Protein AF-A0A067BGU8-F1 (afdb_monomer_lite)

pLDDT: mean 82.1, std 16.57, range [36.53, 96.12]

Radius of gyration: 20.31 Å; chains: 1; bounding box: 53×40×56 Å

Sequence (163 aa):
MEKEAALTQHQGGLAEYPSRKPLQKALVVSILVYIGSFAFTWYKVYWDTLVSLAFVALGYYAIYDPNSRPMGKAFHLFYIGLMLCILLHTIAFALLVAELVSSQVEAVLNLKLIDSPTGLIIFLIILEVGYMTLTGVAIGLCYRLRCEVDGIVDDPIEYHELL

Foldseek 3Di:
DDPPQPPPVCQWAQLVAPLLVVLLVLLVVLLVLLVVCCVLCVVDLNVLSVLLNVLSVLCNVQRVDRRHHPPDPSLVCSLVSLVVSLVSLVVSLVVLVVVLVVVVVCVVVVVPPDPDPNVSSVVVNVSSVVSNVSSVSSNLSSVSSVCVVVVVDPDPVCSVVVD

Secondary structure (DSSP, 8-state):
-----------S-GGG-TTHHHHHHHHHHHHHHHHHHHHHHTTSS-HHHHHHHHHHHHHHHHHH-TTSPTT-HHHHHHHHHHHHHHHHHHHHHHHHHHHHHHHHHHHHTT-------HHHHHHHHHHHHHHHHHHHHHHHHHHHHHHHHTT--S-TTGGGS--

Organism: Saprolegnia parasitica (strain CBS 223.65) (NCBI:txid695850)

Structure (mmCIF, N/CA/C/O backbone):
data_AF-A0A067BGU8-F1
#
_entry.id   AF-A0A067BGU8-F1
#
loop_
_atom_site.group_PDB
_atom_site.id
_atom_site.type_symbol
_atom_site.label_atom_id
_atom_site.label_alt_id
_atom_site.label_comp_id
_atom_site.label_asym_id
_atom_site.label_entity_id
_atom_site.label_seq_id
_atom_site.pdbx_PDB_ins_code
_atom_site.Cartn_x
_atom_site.Cartn_y
_atom_site.Cartn_z
_atom_site.occupancy
_atom_site.B_iso_or_equiv
_atom_site.auth_seq_id
_atom_site.auth_comp_id
_atom_site.auth_asym_id
_atom_site.auth_atom_id
_atom_site.pdbx_PDB_model_num
ATOM 1 N N . MET A 1 1 ? 27.137 28.343 -21.569 1.00 36.53 1 MET A N 1
ATOM 2 C CA . MET A 1 1 ? 27.611 26.947 -21.533 1.00 36.53 1 MET A CA 1
ATOM 3 C C . MET A 1 1 ? 26.407 26.093 -21.226 1.00 36.53 1 MET A C 1
ATOM 5 O O . MET A 1 1 ? 25.983 26.031 -20.079 1.00 36.53 1 MET A O 1
ATOM 9 N N . GLU A 1 2 ? 25.791 25.578 -22.283 1.00 37.06 2 GLU A N 1
ATOM 10 C CA . GLU A 1 2 ? 24.743 24.570 -22.192 1.00 37.06 2 GLU A CA 1
ATOM 11 C C . GLU A 1 2 ? 25.336 23.367 -21.459 1.00 37.06 2 GLU A C 1
ATOM 13 O O . GLU A 1 2 ? 26.361 22.825 -21.869 1.00 37.06 2 GLU A O 1
ATOM 18 N N . LYS A 1 3 ? 24.740 23.002 -20.322 1.00 38.91 3 LYS A N 1
ATOM 19 C CA . LYS A 1 3 ? 24.924 21.670 -19.761 1.00 38.91 3 LYS A CA 1
ATOM 20 C C . LYS A 1 3 ? 24.291 20.750 -20.800 1.00 38.91 3 LYS A C 1
ATOM 22 O O . LYS A 1 3 ? 23.065 20.685 -20.867 1.00 38.91 3 LYS A O 1
ATOM 27 N N . GLU A 1 4 ? 25.104 20.133 -21.655 1.00 39.38 4 GLU A N 1
ATOM 28 C CA . GLU A 1 4 ? 24.692 18.933 -22.375 1.00 39.38 4 GLU A CA 1
ATOM 29 C C . GLU A 1 4 ? 24.184 17.979 -21.299 1.00 39.38 4 GLU A C 1
ATOM 31 O O . GLU A 1 4 ? 24.958 17.427 -20.516 1.00 39.38 4 GLU A O 1
ATOM 36 N N . ALA A 1 5 ? 22.858 17.908 -21.177 1.00 43.47 5 ALA A N 1
ATOM 37 C CA . ALA A 1 5 ? 22.197 16.878 -20.413 1.00 43.47 5 ALA A CA 1
ATOM 38 C C . ALA A 1 5 ? 22.797 15.580 -20.926 1.00 43.47 5 ALA A C 1
ATOM 40 O O . ALA A 1 5 ? 22.738 15.321 -22.132 1.00 43.47 5 ALA A O 1
ATOM 41 N N . ALA A 1 6 ? 23.455 14.842 -20.035 1.00 43.84 6 ALA A N 1
ATOM 42 C CA . ALA A 1 6 ? 23.946 13.519 -20.329 1.00 43.84 6 ALA A CA 1
ATOM 43 C C . ALA A 1 6 ? 22.741 12.715 -20.823 1.00 43.84 6 ALA A C 1
ATOM 45 O O . ALA A 1 6 ? 21.934 12.213 -20.050 1.00 43.84 6 ALA A O 1
ATOM 46 N N . LEU A 1 7 ? 22.594 12.658 -22.144 1.00 42.59 7 LEU A N 1
ATOM 47 C CA . LEU A 1 7 ? 21.838 11.657 -22.862 1.00 42.59 7 LEU A CA 1
ATOM 48 C C . LEU A 1 7 ? 22.615 10.363 -22.638 1.00 42.59 7 LEU A C 1
ATOM 50 O O . LEU A 1 7 ? 23.295 9.858 -23.531 1.00 42.59 7 LEU A O 1
ATOM 54 N N . THR A 1 8 ? 22.566 9.842 -21.413 1.00 45.34 8 THR A N 1
ATOM 55 C CA . THR A 1 8 ? 22.819 8.435 -21.176 1.00 45.34 8 THR A CA 1
ATOM 56 C C . THR A 1 8 ? 21.793 7.710 -22.032 1.00 45.34 8 THR A C 1
ATOM 58 O O . THR A 1 8 ? 20.586 7.745 -21.796 1.00 45.34 8 THR A O 1
ATOM 61 N N . GLN A 1 9 ? 22.284 7.138 -23.131 1.00 46.34 9 GLN A N 1
ATOM 62 C CA . GLN A 1 9 ? 21.569 6.181 -23.958 1.00 46.34 9 GLN A CA 1
ATOM 63 C C . GLN A 1 9 ? 21.206 4.970 -23.086 1.00 46.34 9 GLN A C 1
ATOM 65 O O . GLN A 1 9 ? 21.857 3.932 -23.153 1.00 46.34 9 GLN A O 1
ATOM 70 N N . HIS A 1 10 ? 20.167 5.093 -22.265 1.00 50.22 10 HIS A N 1
ATOM 71 C CA . HIS A 1 10 ? 19.516 3.970 -21.603 1.00 50.22 10 HIS A CA 1
ATOM 72 C C . HIS A 1 10 ? 18.724 3.212 -22.675 1.00 50.22 10 HIS A C 1
ATOM 74 O O . HIS A 1 10 ? 17.553 3.485 -22.944 1.00 50.22 10 HIS A O 1
ATOM 80 N N . GLN A 1 11 ? 19.423 2.340 -23.409 1.00 51.56 11 GLN A N 1
ATOM 81 C CA . GLN A 1 11 ? 18.817 1.419 -24.375 1.00 51.56 11 GLN A CA 1
ATOM 82 C C . GLN A 1 11 ? 18.263 0.156 -23.703 1.00 51.56 11 GLN A C 1
ATOM 84 O O . GLN A 1 11 ? 17.492 -0.566 -24.340 1.00 51.56 11 GLN A O 1
ATOM 89 N N . GLY A 1 12 ? 18.609 -0.127 -22.445 1.00 56.91 12 GLY A N 1
ATOM 90 C CA . GLY A 1 12 ? 17.965 -1.173 -21.662 1.00 56.91 12 GLY A CA 1
ATOM 91 C C . GLY A 1 12 ? 16.713 -0.651 -20.969 1.00 56.91 12 GLY A C 1
ATOM 92 O O . GLY A 1 12 ? 16.609 0.511 -20.590 1.00 56.91 12 GLY A O 1
ATOM 93 N N . GLY A 1 13 ? 15.711 -1.518 -20.849 1.00 70.31 13 GLY A N 1
ATOM 94 C CA . GLY A 1 13 ? 14.478 -1.197 -20.138 1.00 70.31 13 GLY A CA 1
ATOM 95 C C . GLY A 1 13 ? 14.695 -1.020 -18.632 1.00 70.31 13 GLY A C 1
ATOM 96 O O . GLY A 1 13 ? 15.793 -0.777 -18.138 1.00 70.31 13 GLY A O 1
ATOM 97 N N . LEU A 1 14 ? 13.629 -1.223 -17.861 1.00 76.94 14 LEU A N 1
ATOM 98 C CA . LEU A 1 14 ? 13.627 -1.113 -16.398 1.00 76.94 14 LEU A CA 1
ATOM 99 C C . LEU A 1 14 ? 14.754 -1.864 -15.649 1.00 76.94 14 LEU A C 1
ATOM 101 O O . LEU A 1 14 ? 14.987 -1.587 -14.473 1.00 76.94 14 LEU A O 1
ATOM 105 N N . ALA A 1 15 ? 15.421 -2.838 -16.275 1.00 78.31 15 ALA A N 1
ATOM 106 C CA . ALA A 1 15 ? 16.531 -3.597 -15.696 1.00 78.31 15 ALA A CA 1
ATOM 107 C C . ALA A 1 15 ? 17.748 -2.758 -15.279 1.00 78.31 15 ALA A C 1
ATOM 109 O O . ALA A 1 15 ? 18.479 -3.193 -14.389 1.00 78.31 15 ALA A O 1
ATOM 110 N N . GLU A 1 16 ? 17.963 -1.606 -15.912 1.00 80.62 16 GLU A N 1
ATOM 111 C CA . GLU A 1 16 ? 19.126 -0.748 -15.655 1.00 80.62 16 GLU A CA 1
ATOM 112 C C . GLU A 1 16 ? 19.006 0.031 -14.337 1.00 80.62 16 GLU A C 1
ATOM 114 O O . GLU A 1 16 ? 20.011 0.466 -13.781 1.00 80.62 16 GLU A O 1
ATOM 119 N N . TYR A 1 17 ? 17.791 0.142 -13.794 1.00 83.25 17 TYR A N 1
ATOM 120 C CA . TYR A 1 17 ? 17.502 0.980 -12.637 1.00 83.25 17 TYR A CA 1
ATOM 121 C C . TYR A 1 17 ? 17.562 0.197 -11.312 1.00 83.25 17 TYR A C 1
ATOM 123 O O . TYR A 1 17 ? 16.814 -0.779 -11.128 1.00 83.25 17 TYR A O 1
ATOM 131 N N . PRO A 1 18 ? 18.416 0.603 -10.351 1.00 84.88 18 PRO A N 1
ATOM 132 C CA . PRO A 1 18 ? 18.620 -0.135 -9.109 1.00 84.88 18 PRO A CA 1
ATOM 133 C C . PRO A 1 18 ? 17.362 -0.182 -8.232 1.00 84.88 18 PRO A C 1
ATOM 135 O O . PRO A 1 18 ? 17.124 -1.209 -7.583 1.00 84.88 18 PRO A O 1
ATOM 138 N N . SER A 1 19 ? 16.502 0.845 -8.261 1.00 87.00 19 SER A N 1
ATOM 139 C CA . SER A 1 19 ? 15.264 0.876 -7.467 1.00 87.00 19 SER A CA 1
ATOM 140 C C . SER A 1 19 ? 14.187 -0.104 -7.943 1.00 87.00 19 SER A C 1
ATOM 142 O O . SER A 1 19 ? 13.273 -0.435 -7.178 1.00 87.00 19 SER A O 1
ATOM 144 N N . ARG A 1 20 ? 14.300 -0.665 -9.156 1.00 88.56 20 ARG A N 1
ATOM 145 C CA . ARG A 1 20 ? 13.306 -1.606 -9.703 1.00 88.56 20 ARG A CA 1
ATOM 146 C C . ARG A 1 20 ? 13.179 -2.882 -8.868 1.00 88.56 20 ARG A C 1
ATOM 148 O O . ARG A 1 20 ? 12.065 -3.300 -8.556 1.00 88.56 20 ARG A O 1
ATOM 155 N N . LYS A 1 21 ? 14.294 -3.531 -8.505 1.00 89.38 21 LYS A N 1
ATOM 156 C CA . LYS A 1 21 ? 14.261 -4.808 -7.755 1.00 89.38 21 LYS A CA 1
ATOM 157 C C . LYS A 1 21 ? 13.669 -4.644 -6.345 1.00 89.38 21 LYS A C 1
ATOM 159 O O . LYS A 1 21 ? 12.820 -5.462 -5.982 1.00 89.38 21 LYS A O 1
ATOM 164 N N . PRO A 1 22 ? 14.073 -3.637 -5.543 1.00 91.88 22 PRO A N 1
ATOM 165 C CA . PRO A 1 22 ? 13.414 -3.327 -4.277 1.00 91.88 22 PRO A CA 1
ATOM 166 C C . PRO A 1 22 ? 11.921 -3.046 -4.444 1.00 91.88 22 PRO A C 1
ATOM 168 O O . PRO A 1 22 ? 11.124 -3.616 -3.701 1.00 91.88 22 PRO A O 1
ATOM 171 N N . LEU A 1 23 ? 11.536 -2.247 -5.449 1.00 92.69 23 LEU A N 1
ATOM 172 C CA . LEU A 1 23 ? 10.130 -1.950 -5.719 1.00 92.69 23 LEU A CA 1
ATOM 173 C C . LEU A 1 23 ? 9.355 -3.233 -6.022 1.00 92.69 23 LEU A C 1
ATOM 175 O O . LEU A 1 23 ? 8.365 -3.514 -5.359 1.00 92.69 23 LEU A O 1
ATOM 179 N N . GLN A 1 24 ? 9.843 -4.073 -6.935 1.00 92.81 24 GLN A N 1
ATOM 180 C CA . GLN A 1 24 ? 9.197 -5.342 -7.276 1.00 92.81 24 GLN A CA 1
ATOM 181 C C . GLN A 1 24 ? 9.002 -6.250 -6.053 1.00 92.81 24 GLN A C 1
ATOM 183 O O . GLN A 1 24 ? 7.932 -6.837 -5.897 1.00 92.81 24 GLN A O 1
ATOM 188 N N . LYS A 1 25 ? 10.001 -6.346 -5.165 1.00 93.94 25 LYS A N 1
ATOM 189 C CA . LYS A 1 25 ? 9.878 -7.102 -3.909 1.00 93.94 25 LYS A CA 1
ATOM 190 C C . LYS A 1 25 ? 8.806 -6.512 -2.996 1.00 93.94 25 LYS A C 1
ATOM 192 O O . LYS A 1 25 ? 7.994 -7.272 -2.476 1.00 93.94 25 LYS A O 1
ATOM 197 N N . ALA A 1 26 ? 8.783 -5.189 -2.833 1.00 93.88 26 ALA A N 1
ATOM 198 C CA . ALA A 1 26 ? 7.762 -4.509 -2.042 1.00 93.88 26 ALA A CA 1
ATOM 199 C C . ALA A 1 26 ? 6.354 -4.806 -2.582 1.00 93.88 26 ALA A C 1
ATOM 201 O O . ALA A 1 26 ? 5.482 -5.173 -1.805 1.00 93.88 26 ALA A O 1
ATOM 202 N N . LEU A 1 27 ? 6.152 -4.771 -3.906 1.00 94.62 27 LEU A N 1
ATOM 203 C CA . LEU A 1 27 ? 4.849 -5.079 -4.511 1.00 94.62 27 LEU A CA 1
ATOM 204 C C . LEU A 1 27 ? 4.422 -6.531 -4.299 1.00 94.62 27 LEU A C 1
ATOM 206 O O . LEU A 1 27 ? 3.263 -6.778 -3.987 1.00 94.62 27 LEU A O 1
ATOM 210 N N . VAL A 1 28 ? 5.341 -7.493 -4.419 1.00 95.56 28 VAL A N 1
ATOM 211 C CA . VAL A 1 28 ? 5.032 -8.903 -4.128 1.00 95.56 28 VAL A CA 1
ATOM 212 C C . VAL A 1 28 ? 4.618 -9.076 -2.667 1.00 95.56 28 VAL A C 1
ATOM 214 O O . VAL A 1 28 ? 3.616 -9.734 -2.395 1.00 95.56 28 VAL A O 1
ATOM 217 N N . VAL A 1 29 ? 5.347 -8.460 -1.732 1.00 95.50 29 VAL A N 1
ATOM 218 C CA . VAL A 1 29 ? 4.994 -8.492 -0.304 1.00 95.50 29 VAL A CA 1
ATOM 219 C C . VAL A 1 29 ? 3.622 -7.861 -0.076 1.00 95.50 29 VAL A C 1
ATOM 221 O O . VAL A 1 29 ? 2.786 -8.479 0.576 1.00 95.50 29 VAL A O 1
ATOM 224 N N . SER A 1 30 ? 3.352 -6.692 -0.659 1.00 93.56 30 SER A N 1
ATOM 225 C CA . SER A 1 30 ? 2.049 -6.029 -0.563 1.00 93.56 30 SER A CA 1
ATOM 226 C C . SER A 1 30 ? 0.912 -6.901 -1.099 1.00 93.56 30 SER A C 1
ATOM 228 O O . SER A 1 30 ? -0.108 -7.022 -0.431 1.00 93.56 30 SER A O 1
ATOM 230 N N . ILE A 1 31 ? 1.082 -7.567 -2.248 1.00 94.69 31 ILE A N 1
ATOM 231 C CA . ILE A 1 31 ? 0.069 -8.484 -2.804 1.00 94.69 31 ILE A CA 1
ATOM 232 C C . ILE A 1 31 ? -0.221 -9.628 -1.832 1.00 94.69 31 ILE A C 1
ATOM 234 O O . ILE A 1 31 ? -1.383 -9.911 -1.547 1.00 94.69 31 ILE A O 1
ATOM 238 N N . LEU A 1 32 ? 0.822 -10.279 -1.308 1.00 94.31 32 LEU A N 1
ATOM 239 C CA . LEU A 1 32 ? 0.662 -11.391 -0.368 1.00 94.31 32 LEU A CA 1
ATOM 240 C C . LEU A 1 32 ? -0.029 -10.946 0.921 1.00 94.31 32 LEU A C 1
ATOM 242 O O . LEU A 1 32 ? -0.914 -11.646 1.411 1.00 94.31 32 LEU A O 1
ATOM 246 N N . VAL A 1 33 ? 0.351 -9.777 1.439 1.00 92.56 33 VAL A N 1
ATOM 247 C CA . VAL A 1 33 ? -0.257 -9.188 2.631 1.00 92.56 33 VAL A CA 1
ATOM 248 C C . VAL A 1 33 ? -1.731 -8.892 2.379 1.00 92.56 33 VAL A C 1
ATOM 250 O O . VAL A 1 33 ? -2.541 -9.395 3.143 1.00 92.56 33 VAL A O 1
ATOM 253 N N . TYR A 1 34 ? -2.089 -8.187 1.298 1.00 91.38 34 TYR A N 1
ATOM 254 C CA . TYR A 1 34 ? -3.484 -7.844 0.985 1.00 91.38 34 TYR A CA 1
ATOM 255 C C . TYR A 1 34 ? -4.372 -9.067 0.716 1.00 91.38 34 TYR A C 1
ATOM 257 O O . TYR A 1 34 ? -5.530 -9.091 1.127 1.00 91.38 34 TYR A O 1
ATOM 265 N N . ILE A 1 35 ? -3.856 -10.101 0.044 1.00 91.06 35 ILE A N 1
ATOM 266 C CA . ILE A 1 35 ? -4.611 -11.346 -0.175 1.00 91.06 35 ILE A CA 1
ATOM 267 C C . ILE A 1 35 ? -4.807 -12.092 1.149 1.00 91.06 35 ILE A C 1
ATOM 269 O O . ILE A 1 35 ? -5.914 -12.539 1.447 1.00 91.06 35 ILE A O 1
ATOM 273 N N . GLY A 1 36 ? -3.745 -12.237 1.946 1.00 87.12 36 GLY A N 1
ATOM 274 C CA . GLY A 1 36 ? -3.803 -12.962 3.216 1.00 87.12 36 GLY A CA 1
ATOM 275 C C . GLY A 1 36 ? -4.676 -12.260 4.253 1.00 87.12 36 GLY A C 1
ATOM 276 O O . GLY A 1 36 ? -5.399 -12.907 5.010 1.00 87.12 36 GLY A O 1
ATOM 277 N N . SER A 1 37 ? -4.649 -10.933 4.266 1.00 83.62 37 SER A N 1
ATOM 278 C CA . SER A 1 37 ? -5.421 -10.114 5.188 1.00 83.62 37 SER A CA 1
ATOM 279 C C . SER A 1 37 ? -6.900 -10.006 4.819 1.00 83.62 37 SER A C 1
ATOM 281 O O . SER A 1 37 ? -7.723 -9.831 5.717 1.00 83.62 37 SER A O 1
ATOM 283 N N . PHE A 1 38 ? -7.261 -10.194 3.543 1.00 81.19 38 PHE A N 1
ATOM 284 C CA . PHE A 1 38 ? -8.656 -10.188 3.093 1.00 81.19 38 PHE A CA 1
ATOM 285 C C . PHE A 1 38 ? -9.521 -11.206 3.853 1.00 81.19 38 PHE A C 1
ATOM 287 O O . PHE A 1 38 ? -10.682 -10.933 4.148 1.00 81.19 38 PHE A O 1
ATOM 294 N N . ALA A 1 39 ? -8.947 -12.341 4.272 1.00 77.44 39 ALA A N 1
ATOM 295 C CA . ALA A 1 39 ? -9.630 -13.332 5.110 1.00 77.44 39 ALA A CA 1
ATOM 296 C C . ALA A 1 39 ? -10.118 -12.768 6.460 1.00 77.44 39 ALA A C 1
ATOM 298 O O . ALA A 1 39 ? -11.073 -13.285 7.039 1.00 77.44 39 ALA A O 1
ATOM 299 N N . PHE A 1 40 ? -9.485 -11.700 6.949 1.00 75.44 40 PHE A N 1
ATOM 300 C CA . PHE A 1 40 ? -9.808 -11.043 8.212 1.00 75.44 40 PHE A CA 1
ATOM 301 C C . PHE A 1 40 ? -10.542 -9.714 8.019 1.00 75.44 40 PHE A C 1
ATOM 303 O O . PHE A 1 40 ? -11.320 -9.343 8.887 1.00 75.44 40 PHE A O 1
ATOM 310 N N . THR A 1 41 ? -10.341 -9.005 6.905 1.00 73.62 41 THR A N 1
ATOM 311 C CA . THR A 1 41 ? -10.996 -7.710 6.643 1.00 73.62 41 THR A CA 1
ATOM 312 C C . THR A 1 41 ? -12.331 -7.839 5.904 1.00 73.62 41 THR A C 1
ATOM 314 O O . THR A 1 41 ? -13.086 -6.875 5.850 1.00 73.62 41 THR A O 1
ATOM 317 N N . TRP A 1 42 ? -12.696 -9.019 5.374 1.00 75.25 42 TRP A N 1
ATOM 318 C CA . TRP A 1 42 ? -13.885 -9.179 4.513 1.00 75.25 42 TRP A CA 1
ATOM 319 C C . TRP A 1 42 ? -15.196 -8.655 5.125 1.00 75.25 42 TRP A C 1
ATOM 321 O O . TRP A 1 42 ? -16.051 -8.140 4.407 1.00 75.25 42 TRP A O 1
ATOM 331 N N . TYR A 1 43 ? -15.359 -8.771 6.447 1.00 76.62 43 TYR A N 1
ATOM 332 C CA . TYR A 1 43 ? -16.573 -8.343 7.144 1.00 76.62 43 TYR A CA 1
ATOM 333 C C . TYR A 1 43 ? -16.561 -6.844 7.494 1.00 76.62 43 TYR A C 1
ATOM 335 O O . TYR A 1 43 ? -17.602 -6.298 7.865 1.00 76.62 43 TYR A O 1
ATOM 343 N N . LYS A 1 44 ? -15.404 -6.167 7.405 1.00 80.81 44 LYS A N 1
ATOM 344 C CA . LYS A 1 44 ? -15.245 -4.770 7.820 1.00 80.81 44 LYS A CA 1
ATOM 345 C C . LYS A 1 44 ? -14.020 -4.103 7.208 1.00 80.81 44 LYS A C 1
ATOM 347 O O . LYS A 1 44 ? -12.904 -4.566 7.394 1.00 80.81 44 LYS A O 1
ATOM 352 N N . VAL A 1 45 ? -14.248 -2.958 6.564 1.00 82.94 45 VAL A N 1
ATOM 353 C CA . VAL A 1 45 ? -13.206 -2.208 5.849 1.00 82.94 45 VAL A CA 1
ATOM 354 C C . VAL A 1 45 ? -12.435 -3.115 4.875 1.00 82.94 45 VAL A C 1
ATOM 356 O O . VAL A 1 45 ? -11.234 -3.291 4.955 1.00 82.94 45 VAL A O 1
ATOM 359 N N . TYR A 1 46 ? -13.161 -3.784 3.979 1.00 87.38 46 TYR A N 1
ATOM 360 C CA . TYR A 1 46 ? -12.551 -4.611 2.929 1.00 87.38 46 TYR A CA 1
ATOM 361 C C . TYR A 1 46 ? -12.239 -3.802 1.660 1.00 87.38 46 TYR A C 1
ATOM 363 O O . TYR A 1 46 ? -11.489 -4.243 0.789 1.00 87.38 46 TYR A O 1
ATOM 371 N N . TRP A 1 47 ? -12.890 -2.646 1.507 1.00 90.06 47 TRP A N 1
ATOM 372 C CA . TRP A 1 47 ? -12.896 -1.860 0.277 1.00 90.06 47 TRP A CA 1
ATOM 373 C C . TRP A 1 47 ? -11.544 -1.193 0.010 1.00 90.06 47 TRP A C 1
ATOM 375 O O . TRP A 1 47 ? -11.111 -1.157 -1.138 1.00 90.06 47 TRP A O 1
ATOM 385 N N . ASP A 1 48 ? -10.856 -0.720 1.047 1.00 90.25 48 ASP A N 1
ATOM 386 C CA . ASP A 1 48 ? -9.508 -0.152 0.960 1.00 90.25 48 ASP A CA 1
ATOM 387 C C . ASP A 1 48 ? -8.516 -1.244 0.527 1.00 90.25 48 ASP A C 1
ATOM 389 O O . ASP A 1 48 ? -7.747 -1.042 -0.408 1.00 90.25 48 ASP A O 1
ATOM 393 N N . THR A 1 49 ? -8.628 -2.445 1.105 1.00 89.81 49 THR A N 1
ATOM 394 C CA . THR A 1 49 ? -7.786 -3.603 0.786 1.00 89.81 49 THR A CA 1
ATOM 395 C C . THR A 1 49 ? -7.961 -4.023 -0.680 1.00 89.81 49 THR A C 1
ATOM 397 O O . THR A 1 49 ? -6.973 -4.271 -1.374 1.00 89.81 49 THR A O 1
ATOM 400 N N . LEU A 1 50 ? -9.200 -4.060 -1.194 1.00 91.81 50 LEU A N 1
ATOM 401 C CA . LEU A 1 50 ? -9.477 -4.385 -2.603 1.00 91.81 50 LEU A CA 1
ATOM 402 C C . LEU A 1 50 ? -8.906 -3.343 -3.570 1.00 91.81 50 LEU A C 1
ATOM 404 O O . LEU A 1 50 ? -8.307 -3.705 -4.586 1.00 91.81 50 LEU A O 1
ATOM 408 N N . VAL A 1 51 ? -9.090 -2.056 -3.266 1.00 93.44 51 VAL A N 1
ATOM 409 C CA . VAL A 1 51 ? -8.570 -0.966 -4.103 1.00 93.44 51 VAL A CA 1
ATOM 410 C C . VAL A 1 51 ? -7.042 -0.991 -4.114 1.00 93.44 51 VAL A C 1
ATOM 412 O O . VAL A 1 51 ? -6.437 -0.926 -5.187 1.00 93.44 51 VAL A O 1
ATOM 415 N N . SER A 1 52 ? -6.415 -1.172 -2.952 1.00 93.50 52 SER A N 1
ATOM 416 C CA . SER A 1 52 ? -4.961 -1.276 -2.836 1.00 93.50 52 SER A CA 1
ATOM 417 C C . SER A 1 52 ? -4.407 -2.485 -3.584 1.00 93.50 52 SER A C 1
ATOM 419 O O . SER A 1 52 ? -3.428 -2.352 -4.321 1.00 93.50 52 SER A O 1
ATOM 421 N N . LEU A 1 53 ? -5.066 -3.645 -3.502 1.00 94.12 53 LEU A N 1
ATOM 422 C CA . LEU A 1 53 ? -4.678 -4.826 -4.274 1.00 94.12 53 LEU A CA 1
ATOM 423 C C . LEU A 1 53 ? -4.722 -4.561 -5.787 1.00 94.12 53 LEU A C 1
ATOM 425 O O . LEU A 1 53 ? -3.791 -4.944 -6.498 1.00 94.12 53 LEU A O 1
ATOM 429 N N . ALA A 1 54 ? -5.754 -3.871 -6.282 1.00 94.88 54 ALA A N 1
ATOM 430 C CA . ALA A 1 54 ? -5.873 -3.530 -7.699 1.00 94.88 54 ALA A CA 1
ATOM 431 C C . ALA A 1 54 ? -4.723 -2.628 -8.177 1.00 94.88 54 ALA A C 1
ATOM 433 O O . ALA A 1 54 ? -4.107 -2.901 -9.213 1.00 94.88 54 ALA A O 1
ATOM 434 N N . PHE A 1 55 ? -4.386 -1.583 -7.414 1.00 96.12 55 PHE A N 1
ATOM 435 C CA . PHE A 1 55 ? -3.286 -0.685 -7.771 1.00 96.12 55 PHE A CA 1
ATOM 436 C C . PHE A 1 55 ? -1.918 -1.354 -7.651 1.00 96.12 55 PHE A C 1
ATOM 438 O O . PHE A 1 55 ? -1.093 -1.193 -8.548 1.00 96.12 55 PHE A O 1
ATOM 445 N N . VAL A 1 56 ? -1.668 -2.152 -6.612 1.00 94.88 56 VAL A N 1
ATOM 446 C CA . VAL A 1 56 ? -0.396 -2.878 -6.482 1.00 94.88 56 VAL A CA 1
ATOM 447 C C . VAL A 1 56 ? -0.233 -3.923 -7.587 1.00 94.88 56 VAL A C 1
ATOM 449 O O . VAL A 1 56 ? 0.860 -4.045 -8.141 1.00 94.88 56 VAL A O 1
ATOM 452 N N . ALA A 1 57 ? -1.300 -4.627 -7.978 1.00 94.69 57 ALA A N 1
ATOM 453 C CA . ALA A 1 57 ? -1.264 -5.546 -9.115 1.00 94.69 57 ALA A CA 1
ATOM 454 C C . ALA A 1 57 ? -0.947 -4.815 -10.432 1.00 94.69 57 ALA A C 1
ATOM 456 O O . ALA A 1 57 ? -0.114 -5.284 -11.211 1.00 94.69 57 ALA A O 1
ATOM 457 N N . LEU A 1 58 ? -1.544 -3.638 -10.654 1.00 94.12 58 LEU A N 1
ATOM 458 C CA . LEU A 1 58 ? -1.221 -2.778 -11.796 1.00 94.12 58 LEU A CA 1
ATOM 459 C C . LEU A 1 58 ? 0.248 -2.329 -11.774 1.00 94.12 58 LEU A C 1
ATOM 461 O O . LEU A 1 58 ? 0.913 -2.360 -12.808 1.00 94.12 58 LEU A O 1
ATOM 465 N N . GLY A 1 59 ? 0.763 -1.939 -10.606 1.00 92.12 59 GLY A N 1
ATOM 466 C CA . GLY A 1 59 ? 2.165 -1.568 -10.424 1.00 92.12 59 GLY A CA 1
ATOM 467 C C . GLY A 1 59 ? 3.114 -2.721 -10.723 1.00 92.12 59 GLY A C 1
ATOM 468 O O . GLY A 1 59 ? 4.094 -2.539 -11.442 1.00 92.12 59 GLY A O 1
ATOM 469 N N . TYR A 1 60 ? 2.791 -3.925 -10.241 1.00 93.44 60 TYR A N 1
ATOM 470 C CA . TYR A 1 60 ? 3.569 -5.129 -10.520 1.00 93.44 60 TYR A CA 1
ATOM 471 C C . TYR A 1 60 ? 3.589 -5.419 -12.018 1.00 93.44 60 TYR A C 1
ATOM 473 O O . TYR A 1 60 ? 4.663 -5.594 -12.585 1.00 93.44 60 TYR A O 1
ATOM 481 N N . TYR A 1 61 ? 2.425 -5.383 -12.672 1.00 91.50 61 TYR A N 1
ATOM 482 C CA . TYR A 1 61 ? 2.318 -5.521 -14.122 1.00 91.50 61 TYR A CA 1
ATOM 483 C C . TYR A 1 61 ? 3.175 -4.485 -14.866 1.00 91.50 61 TYR A C 1
ATOM 485 O O . TYR A 1 61 ? 3.868 -4.833 -15.818 1.00 91.50 61 TYR A O 1
ATOM 493 N N . ALA A 1 62 ? 3.194 -3.233 -14.398 1.00 89.00 62 ALA A N 1
ATOM 494 C CA . ALA A 1 62 ? 3.955 -2.154 -15.023 1.00 89.00 62 ALA A CA 1
ATOM 495 C C . ALA A 1 62 ? 5.485 -2.317 -14.931 1.00 89.00 62 ALA A C 1
ATOM 497 O O . ALA A 1 62 ? 6.186 -1.730 -15.752 1.00 89.00 62 ALA A O 1
ATOM 498 N N . ILE A 1 63 ? 6.007 -3.078 -13.957 1.00 88.75 63 ILE A N 1
ATOM 499 C CA . ILE A 1 63 ? 7.461 -3.220 -13.720 1.00 88.75 63 ILE A CA 1
ATOM 500 C C . ILE A 1 63 ? 7.994 -4.659 -13.811 1.00 88.75 63 ILE A C 1
ATOM 502 O O . ILE A 1 63 ? 9.200 -4.898 -13.641 1.00 88.75 63 ILE A O 1
ATOM 506 N N . TYR A 1 64 ? 7.104 -5.628 -14.036 1.00 86.81 64 TYR A N 1
ATOM 507 C CA . TYR A 1 64 ? 7.440 -7.049 -14.086 1.00 86.81 64 TYR A CA 1
ATOM 508 C C . TYR A 1 64 ? 8.424 -7.355 -15.212 1.00 86.81 64 TYR A C 1
ATOM 510 O O . TYR A 1 64 ? 9.413 -8.053 -14.980 1.00 86.81 64 TYR A O 1
ATOM 518 N N . ASP A 1 65 ? 8.192 -6.799 -16.401 1.00 84.50 65 ASP A N 1
ATOM 519 C CA . ASP A 1 65 ? 9.065 -7.005 -17.549 1.00 84.50 65 ASP A CA 1
ATOM 520 C C . ASP A 1 65 ? 10.299 -6.076 -17.479 1.00 84.50 65 ASP A C 1
ATOM 522 O O . ASP A 1 65 ? 10.159 -4.852 -17.530 1.00 84.50 65 ASP A O 1
ATOM 526 N N . PRO A 1 66 ? 11.522 -6.634 -17.368 1.00 77.56 66 PRO A N 1
ATOM 527 C CA . PRO A 1 66 ? 12.763 -5.858 -17.341 1.00 77.56 66 PRO A CA 1
ATOM 528 C C . PRO A 1 66 ? 13.012 -5.028 -18.602 1.00 77.56 66 PRO A C 1
ATOM 530 O O . PRO A 1 66 ? 13.758 -4.057 -18.530 1.00 77.56 66 PRO A O 1
ATOM 533 N N . ASN A 1 67 ? 12.439 -5.418 -19.742 1.00 79.06 67 ASN A N 1
ATOM 534 C CA . ASN A 1 67 ? 12.667 -4.761 -21.031 1.00 79.06 67 ASN A CA 1
ATOM 535 C C . ASN A 1 67 ? 11.628 -3.676 -21.328 1.00 79.06 67 ASN A C 1
ATOM 537 O O . ASN A 1 67 ? 11.727 -2.975 -22.335 1.00 79.06 67 ASN A O 1
ATOM 541 N N . SER A 1 68 ? 10.625 -3.534 -20.461 1.00 75.44 68 SER A N 1
ATOM 542 C CA . SER A 1 68 ? 9.588 -2.529 -20.622 1.00 75.44 68 SER A CA 1
ATOM 543 C C . SER A 1 68 ? 10.156 -1.121 -20.495 1.00 75.44 68 SER A C 1
ATOM 545 O O . SER A 1 68 ? 11.100 -0.869 -19.739 1.00 75.44 68 SER A O 1
ATOM 547 N N . ARG A 1 69 ? 9.558 -0.192 -21.252 1.00 71.88 69 ARG A N 1
ATOM 548 C CA . ARG A 1 69 ? 9.948 1.218 -21.214 1.00 71.88 69 ARG A CA 1
ATOM 549 C C . ARG A 1 69 ? 9.725 1.782 -19.810 1.00 71.88 69 ARG A C 1
ATOM 551 O O . ARG A 1 69 ? 8.652 1.547 -19.241 1.00 71.88 69 ARG A O 1
ATOM 558 N N . PRO A 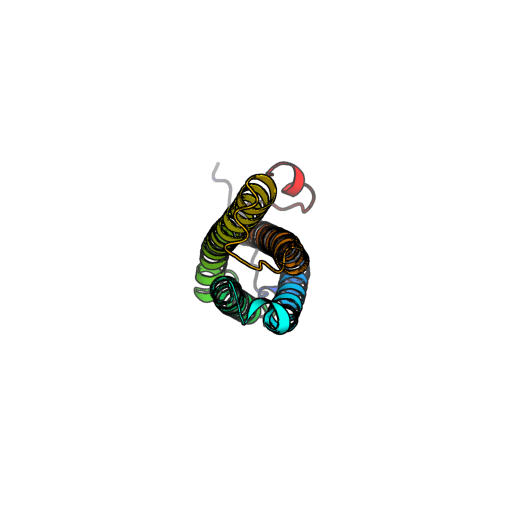1 70 ? 10.681 2.555 -19.276 1.00 66.31 70 PRO A N 1
ATOM 559 C CA . PRO A 1 70 ? 10.468 3.249 -18.020 1.00 66.31 70 PRO A CA 1
ATOM 560 C C . PRO A 1 70 ? 9.250 4.184 -18.130 1.00 66.31 70 PRO A C 1
ATOM 562 O O . PRO A 1 70 ? 9.004 4.784 -19.176 1.00 66.31 70 PRO A O 1
ATOM 565 N N . MET A 1 71 ? 8.468 4.285 -17.050 1.00 74.44 71 MET A N 1
ATOM 566 C CA . MET A 1 71 ? 7.410 5.298 -16.882 1.00 74.44 71 MET A CA 1
ATOM 567 C C . MET A 1 71 ? 6.235 5.241 -17.880 1.00 74.44 71 MET A C 1
ATOM 569 O O . MET A 1 71 ? 5.703 6.257 -18.320 1.00 74.44 71 MET A O 1
ATOM 573 N N . GLY A 1 72 ? 5.755 4.043 -18.224 1.00 80.12 72 GLY A N 1
ATOM 574 C CA . GLY A 1 72 ? 4.507 3.896 -18.986 1.00 80.12 72 GLY A CA 1
ATOM 575 C C . GLY A 1 72 ? 3.259 4.420 -18.247 1.00 80.12 72 GLY A C 1
ATOM 576 O O . GLY A 1 72 ? 3.253 4.594 -17.028 1.00 80.12 72 GLY A O 1
ATOM 577 N N . LYS A 1 73 ? 2.137 4.597 -18.967 1.00 87.12 73 LYS A N 1
ATOM 578 C CA . LYS A 1 73 ? 0.848 5.055 -18.389 1.00 87.12 73 LYS A CA 1
ATOM 579 C C . LYS A 1 73 ? 0.406 4.243 -17.164 1.00 87.12 73 LYS A C 1
ATOM 581 O O . LYS A 1 73 ? -0.118 4.811 -16.212 1.00 87.12 73 LYS A O 1
ATOM 586 N N . ALA A 1 74 ? 0.640 2.928 -17.186 1.00 88.00 74 ALA A N 1
ATOM 587 C CA . ALA A 1 74 ? 0.327 2.035 -16.073 1.00 88.00 74 ALA A CA 1
ATOM 588 C C . ALA A 1 74 ? 1.127 2.381 -14.807 1.00 88.00 74 ALA A C 1
ATOM 590 O O . ALA A 1 74 ? 0.560 2.388 -13.720 1.00 88.00 74 ALA A O 1
ATOM 591 N N . PHE A 1 75 ? 2.408 2.742 -14.949 1.00 90.06 75 PHE A N 1
ATOM 592 C CA . PHE A 1 75 ? 3.251 3.152 -13.827 1.00 90.06 75 PHE A CA 1
ATOM 593 C C . PHE A 1 75 ? 2.785 4.485 -13.226 1.00 90.06 75 PHE A C 1
ATOM 595 O O . PHE A 1 75 ? 2.688 4.614 -12.009 1.00 90.06 75 PHE A O 1
ATOM 602 N N . HIS A 1 76 ? 2.430 5.464 -14.062 1.00 89.38 76 HIS A N 1
ATOM 603 C CA . HIS A 1 76 ? 1.887 6.738 -13.577 1.00 89.38 76 HIS A CA 1
ATOM 604 C C . HIS A 1 76 ? 0.559 6.565 -12.837 1.00 89.38 76 HIS A C 1
ATOM 606 O O . HIS A 1 76 ? 0.371 7.144 -11.766 1.00 89.38 76 HIS A O 1
ATOM 612 N N . LEU A 1 77 ? -0.345 5.751 -13.389 1.00 93.00 77 LEU A N 1
ATOM 613 C CA . LEU A 1 77 ? -1.622 5.451 -12.749 1.00 93.00 77 LEU A CA 1
ATOM 614 C C . LEU A 1 77 ? -1.418 4.711 -11.424 1.00 93.00 77 LEU A C 1
ATOM 616 O O . LEU A 1 77 ? -2.080 5.030 -10.444 1.00 93.00 77 LEU A O 1
ATOM 620 N N . PHE A 1 78 ? -0.475 3.772 -11.381 1.00 93.94 78 PHE A N 1
ATOM 621 C CA . PHE A 1 78 ? -0.072 3.090 -10.158 1.00 93.94 78 PHE A CA 1
ATOM 622 C C . PHE A 1 78 ? 0.471 4.063 -9.101 1.00 93.94 78 PHE A C 1
ATOM 624 O O . PHE A 1 78 ? 0.003 4.037 -7.967 1.00 93.94 78 PHE A O 1
ATOM 631 N N . TYR A 1 79 ? 1.391 4.961 -9.462 1.00 93.69 79 TYR A N 1
ATOM 632 C CA . TYR A 1 79 ? 1.978 5.924 -8.525 1.00 93.69 79 TYR A CA 1
ATOM 633 C C . TYR A 1 79 ? 0.930 6.861 -7.905 1.00 93.69 79 TYR A C 1
ATOM 635 O O . TYR A 1 79 ? 0.909 7.050 -6.690 1.00 93.69 79 TYR A O 1
ATOM 643 N N . ILE A 1 80 ? 0.021 7.408 -8.719 1.00 94.25 80 ILE A N 1
ATOM 644 C CA . ILE A 1 80 ? -1.104 8.222 -8.226 1.00 94.25 80 ILE A CA 1
ATOM 645 C C . ILE A 1 80 ? -2.069 7.355 -7.407 1.00 94.25 80 ILE A C 1
ATOM 647 O O . ILE A 1 80 ? -2.560 7.778 -6.363 1.00 94.25 80 ILE A O 1
ATOM 651 N N . GLY A 1 81 ? -2.304 6.122 -7.852 1.00 94.69 81 GLY A N 1
ATOM 652 C CA . GLY A 1 81 ? -3.103 5.128 -7.150 1.00 94.69 81 GLY A CA 1
ATOM 653 C C . GLY A 1 81 ? -2.608 4.855 -5.735 1.00 94.69 81 GLY A C 1
ATOM 654 O O . GLY A 1 81 ? -3.417 4.819 -4.818 1.00 94.69 81 GLY A O 1
ATOM 655 N N . LEU A 1 82 ? -1.294 4.754 -5.517 1.00 95.62 82 LEU A N 1
ATOM 656 C CA . LEU A 1 82 ? -0.722 4.590 -4.176 1.00 95.62 82 LEU A CA 1
ATOM 657 C C . LEU A 1 82 ? -1.038 5.773 -3.247 1.00 95.62 82 LEU A C 1
ATOM 659 O O . LEU A 1 82 ? -1.311 5.565 -2.065 1.00 95.62 82 LEU A O 1
ATOM 663 N N . MET A 1 83 ? -1.062 7.003 -3.772 1.00 95.00 83 MET A N 1
ATOM 664 C CA . MET A 1 83 ? -1.474 8.187 -3.002 1.00 95.00 83 MET A CA 1
ATOM 665 C C . MET A 1 83 ? -2.958 8.135 -2.633 1.00 95.00 83 MET A C 1
ATOM 667 O O . MET A 1 83 ? -3.355 8.588 -1.565 1.00 95.00 83 MET A O 1
ATOM 671 N N . LEU A 1 84 ? -3.797 7.555 -3.490 1.00 95.81 84 LEU A N 1
ATOM 672 C CA . LEU A 1 84 ? -5.180 7.279 -3.122 1.00 95.81 84 LEU A CA 1
ATOM 673 C C . LEU A 1 84 ? -5.250 6.180 -2.051 1.00 95.81 84 LEU A C 1
ATOM 675 O O . LEU A 1 84 ? -5.965 6.342 -1.069 1.00 95.81 84 LEU A O 1
ATOM 679 N N . CYS A 1 85 ? -4.473 5.103 -2.189 1.00 95.81 85 CYS A N 1
ATOM 680 C CA . CYS A 1 85 ? -4.452 3.988 -1.238 1.00 95.81 85 CYS A CA 1
ATOM 681 C C . CYS A 1 85 ? -4.090 4.448 0.179 1.00 95.81 85 CYS A C 1
ATOM 683 O O . CYS A 1 85 ? -4.754 4.051 1.132 1.00 95.81 85 CYS A O 1
ATOM 685 N N . ILE A 1 86 ? -3.099 5.336 0.341 1.00 95.12 86 ILE A N 1
ATOM 686 C CA . ILE A 1 86 ? -2.726 5.826 1.678 1.00 95.12 86 ILE A CA 1
ATOM 687 C C . ILE A 1 86 ? -3.852 6.646 2.329 1.00 95.12 86 ILE A C 1
ATOM 689 O O . ILE A 1 86 ? -4.077 6.534 3.534 1.00 95.12 86 ILE A O 1
ATOM 693 N N . LEU A 1 87 ? -4.614 7.413 1.539 1.00 95.94 87 LEU A N 1
ATOM 694 C CA . LEU A 1 87 ? -5.796 8.129 2.026 1.00 95.94 87 LEU A CA 1
ATOM 695 C C . LEU A 1 87 ? -6.909 7.157 2.429 1.00 95.94 87 LEU A C 1
ATOM 697 O O . LEU A 1 87 ? -7.517 7.332 3.483 1.00 95.94 87 LEU A O 1
ATOM 701 N N . LEU A 1 88 ? -7.149 6.118 1.626 1.00 95.62 88 LEU A N 1
ATOM 702 C CA . LEU A 1 88 ? -8.142 5.084 1.923 1.00 95.62 88 LEU A CA 1
ATOM 703 C C . LEU A 1 88 ? -7.806 4.337 3.222 1.00 95.62 88 LEU A C 1
ATOM 705 O O . LEU A 1 88 ? -8.673 4.239 4.088 1.00 95.62 88 LEU A O 1
ATOM 709 N N . HIS A 1 89 ? -6.550 3.923 3.410 1.00 95.25 89 HIS A N 1
ATOM 710 C CA . HIS A 1 89 ? -6.083 3.308 4.658 1.00 95.25 89 HIS A CA 1
ATOM 711 C C . HIS A 1 89 ? -6.192 4.263 5.857 1.00 95.25 89 HIS A C 1
ATOM 713 O O . HIS A 1 89 ? -6.581 3.866 6.952 1.00 95.25 89 HIS A O 1
ATOM 719 N N . THR A 1 90 ? -5.938 5.560 5.659 1.00 95.75 90 THR A N 1
ATOM 720 C CA . THR A 1 90 ? -6.118 6.564 6.723 1.00 95.75 90 THR A CA 1
ATOM 721 C C . THR A 1 90 ? -7.588 6.685 7.143 1.00 95.75 90 THR A C 1
ATOM 723 O O . THR A 1 90 ? -7.895 6.758 8.334 1.00 95.75 90 THR A O 1
ATOM 726 N N . ILE A 1 91 ? -8.517 6.681 6.181 1.00 95.56 91 ILE A N 1
ATOM 727 C CA . ILE A 1 91 ? -9.963 6.713 6.450 1.00 95.56 91 ILE A CA 1
ATOM 728 C C . ILE A 1 91 ? -10.398 5.429 7.165 1.00 95.56 91 ILE A C 1
ATOM 730 O O . ILE A 1 91 ? -11.108 5.499 8.168 1.00 95.56 91 ILE A O 1
ATOM 734 N N . ALA A 1 92 ? -9.950 4.270 6.683 1.00 94.12 92 ALA A N 1
ATOM 735 C CA . ALA A 1 92 ? -10.191 2.968 7.297 1.00 94.12 92 ALA A CA 1
ATOM 736 C C . ALA A 1 92 ? -9.751 2.934 8.766 1.00 94.12 92 ALA A C 1
ATOM 738 O O . ALA A 1 92 ? -10.544 2.622 9.659 1.00 94.12 92 ALA A O 1
ATOM 739 N N . PHE A 1 93 ? -8.510 3.347 9.018 1.00 95.75 93 PHE A N 1
ATOM 740 C CA . PHE A 1 93 ? -7.939 3.482 10.350 1.00 95.75 93 PHE A CA 1
ATOM 741 C C . PHE A 1 93 ? -8.788 4.395 11.245 1.00 95.75 93 PHE A C 1
ATOM 743 O O . PHE A 1 93 ? -9.125 4.018 12.368 1.00 95.75 93 PHE A O 1
ATOM 750 N N . ALA A 1 94 ? -9.186 5.572 10.751 1.00 95.62 94 ALA A N 1
ATOM 751 C CA . ALA A 1 94 ? -9.986 6.522 11.522 1.00 95.62 94 ALA A CA 1
ATOM 752 C C . ALA A 1 94 ? -11.354 5.946 11.928 1.00 95.62 94 ALA A C 1
ATOM 754 O O . ALA A 1 94 ? -11.782 6.138 13.068 1.00 95.62 94 ALA A O 1
ATOM 755 N N . LEU A 1 95 ? -12.018 5.204 11.034 1.00 94.06 95 LEU A N 1
ATOM 756 C CA . LEU A 1 95 ? -13.289 4.533 11.332 1.00 94.06 95 LEU A CA 1
ATOM 757 C C . LEU A 1 95 ? -13.127 3.471 12.427 1.00 94.06 95 LEU A C 1
ATOM 759 O O . LEU A 1 95 ? -13.927 3.427 13.362 1.00 94.06 95 LEU A O 1
ATOM 763 N N . LEU A 1 96 ? -12.072 2.656 12.350 1.00 93.50 96 LEU A N 1
ATOM 764 C CA . LEU A 1 96 ? -11.786 1.626 13.353 1.00 93.50 96 LEU A CA 1
ATOM 765 C C . LEU A 1 96 ? -11.470 2.230 14.725 1.00 93.50 96 LEU A C 1
ATOM 767 O O . LEU A 1 96 ? -11.948 1.732 15.744 1.00 93.50 96 LEU A O 1
ATOM 771 N N . VAL A 1 97 ? -10.704 3.323 14.763 1.00 94.38 97 VAL A N 1
ATOM 772 C CA . VAL A 1 97 ? -10.400 4.047 16.006 1.00 94.38 97 VAL A CA 1
ATOM 773 C C . VAL A 1 97 ? -11.658 4.676 16.600 1.00 94.38 97 VAL A C 1
ATOM 775 O O . VAL A 1 97 ? -11.884 4.550 17.802 1.00 94.38 97 VAL A O 1
ATOM 778 N N . ALA A 1 98 ? -12.498 5.321 15.785 1.00 92.62 98 ALA A N 1
ATOM 779 C CA . ALA A 1 98 ? -13.747 5.923 16.252 1.00 92.62 98 ALA A CA 1
ATOM 780 C C . ALA A 1 98 ? -14.681 4.879 16.877 1.00 92.62 98 ALA A C 1
ATOM 782 O O . ALA A 1 98 ? -15.281 5.119 17.928 1.00 92.62 98 ALA A O 1
ATOM 783 N N . GLU A 1 99 ? -14.764 3.699 16.271 1.00 90.69 99 GLU A N 1
ATOM 784 C CA . GLU A 1 99 ? -15.549 2.600 16.816 1.00 90.69 99 GLU A CA 1
ATOM 785 C C . GLU A 1 99 ? -14.947 2.029 18.100 1.00 90.69 99 GLU A C 1
ATOM 787 O O . GLU A 1 99 ? -15.675 1.805 19.069 1.00 90.69 99 GLU A O 1
ATOM 792 N N . LEU A 1 100 ? -13.624 1.844 18.144 1.00 91.50 100 LEU A N 1
ATOM 793 C CA . LEU A 1 100 ? -12.940 1.408 19.357 1.00 91.50 100 LEU A CA 1
ATOM 794 C C . LEU A 1 100 ? -13.242 2.371 20.509 1.00 91.50 100 LEU A C 1
ATOM 796 O O . LEU A 1 100 ? -13.681 1.932 21.569 1.00 91.50 100 LEU A O 1
ATOM 800 N N . VAL A 1 101 ? -13.087 3.679 20.293 1.00 91.25 101 VAL A N 1
ATOM 801 C CA . VAL A 1 101 ? -13.385 4.705 21.302 1.00 91.25 101 VAL A CA 1
ATOM 802 C C . VAL A 1 101 ? -14.852 4.657 21.725 1.00 91.25 101 VAL A C 1
ATOM 804 O O . VAL A 1 101 ? -15.129 4.648 22.923 1.00 91.25 101 VAL A O 1
ATOM 807 N N . SER A 1 102 ? -15.783 4.559 20.773 1.00 88.75 102 SER A N 1
ATOM 808 C CA . SER A 1 102 ? -17.222 4.482 21.068 1.00 88.75 102 SER A CA 1
ATOM 809 C C . SER A 1 102 ? -17.550 3.270 21.945 1.00 88.75 102 SER A C 1
ATOM 811 O O . SER A 1 102 ? -18.233 3.413 22.958 1.00 88.75 102 SER A O 1
ATOM 813 N N . SER A 1 103 ? -16.967 2.105 21.641 1.00 85.81 103 SER A N 1
ATOM 814 C CA . SER A 1 103 ? -17.146 0.889 22.447 1.00 85.81 103 SER A CA 1
ATOM 815 C C . SER A 1 103 ? -16.622 1.043 23.881 1.00 85.81 103 SER A C 1
ATOM 817 O O . SER A 1 103 ? -17.258 0.581 24.828 1.00 85.81 103 SER A O 1
ATOM 819 N N . GLN A 1 104 ? -15.491 1.734 24.070 1.00 86.25 104 GLN A N 1
ATOM 820 C CA . GLN A 1 104 ? -14.933 1.982 25.402 1.00 86.25 104 GLN A CA 1
ATOM 821 C C . GLN A 1 104 ? -15.795 2.967 26.197 1.00 86.25 104 GLN A C 1
ATOM 823 O O . GLN A 1 104 ? -16.021 2.762 27.389 1.00 86.25 104 GLN A O 1
ATOM 828 N N . VAL A 1 105 ? -16.314 4.012 25.548 1.00 87.62 105 VAL A N 1
ATOM 829 C CA . VAL A 1 105 ? -17.221 4.978 26.185 1.00 87.62 105 VAL A CA 1
ATOM 830 C C . VAL A 1 105 ? -18.507 4.287 26.643 1.00 87.62 105 VAL A C 1
ATOM 832 O O . VAL A 1 105 ? -18.911 4.454 27.792 1.00 87.62 105 VAL A O 1
ATOM 835 N N . GLU A 1 106 ? -19.121 3.458 25.799 1.00 86.19 106 GLU A N 1
ATOM 836 C CA . GLU A 1 106 ? -20.324 2.698 26.168 1.00 86.19 106 GLU A CA 1
ATOM 837 C C . GLU A 1 106 ? -20.080 1.714 27.316 1.00 86.19 106 GLU A C 1
ATOM 839 O O . GLU A 1 106 ? -20.941 1.559 28.189 1.00 86.19 106 GLU A O 1
ATOM 844 N N . ALA A 1 107 ? -18.906 1.076 27.341 1.00 83.81 107 ALA A N 1
ATOM 845 C CA . ALA A 1 107 ? -18.507 0.182 28.421 1.00 83.81 107 ALA A CA 1
ATOM 846 C C . ALA A 1 107 ? -18.368 0.932 29.755 1.00 83.81 107 ALA A C 1
ATOM 848 O O . ALA A 1 107 ? -18.890 0.474 30.771 1.00 83.81 107 ALA A O 1
ATOM 849 N N . VAL A 1 108 ? -17.731 2.109 29.753 1.00 86.38 108 VAL A N 1
ATOM 850 C CA . VAL A 1 108 ? -17.582 2.962 30.948 1.00 86.38 108 VAL A CA 1
ATOM 851 C C . VAL A 1 108 ? -18.934 3.472 31.447 1.00 86.38 108 VAL A C 1
ATOM 853 O O . VAL A 1 108 ? -19.174 3.516 32.653 1.00 86.38 108 VAL A O 1
ATOM 856 N N . LEU A 1 109 ? -19.840 3.821 30.534 1.00 88.56 109 LEU A N 1
ATOM 857 C CA . LEU A 1 109 ? -21.182 4.303 30.868 1.00 88.56 109 LEU A CA 1
ATOM 858 C C . LEU A 1 109 ? -22.163 3.175 31.241 1.00 88.56 109 LEU A C 1
ATOM 860 O O . LEU A 1 109 ? -23.324 3.461 31.527 1.00 88.56 109 LEU A O 1
ATOM 864 N N . ASN A 1 110 ? -21.721 1.909 31.262 1.00 81.44 110 ASN A N 1
ATOM 865 C CA . ASN A 1 110 ? -22.559 0.721 31.488 1.00 81.44 110 ASN A CA 1
ATOM 866 C C . ASN A 1 110 ? -23.791 0.648 30.569 1.00 81.44 110 ASN A C 1
ATOM 868 O O . ASN A 1 110 ? -24.811 0.062 30.933 1.00 81.44 110 ASN A O 1
ATOM 872 N N . LEU A 1 111 ? -23.700 1.223 29.370 1.00 77.50 111 LEU A N 1
ATOM 873 C CA . LEU A 1 111 ? -24.816 1.249 28.429 1.00 77.50 111 LEU A CA 1
ATOM 874 C C . LEU A 1 111 ? -24.976 -0.096 27.703 1.00 77.50 111 LEU A C 1
ATOM 876 O O . LEU A 1 111 ? -26.093 -0.426 27.323 1.00 77.50 111 LEU A O 1
ATOM 880 N N . LYS A 1 112 ? -23.887 -0.879 27.558 1.00 64.75 112 LYS A N 1
ATOM 881 C CA . LYS A 1 112 ? -23.832 -2.214 26.910 1.00 64.75 112 LYS A CA 1
ATOM 882 C C . LYS A 1 112 ? -24.740 -2.332 25.669 1.00 64.75 112 LYS A C 1
ATOM 884 O O . LYS A 1 112 ? -25.453 -3.318 25.506 1.00 64.75 112 LYS A O 1
ATOM 889 N N . LEU A 1 113 ? -24.736 -1.307 24.815 1.00 63.62 113 LEU A N 1
ATOM 890 C CA . LEU A 1 113 ? -25.587 -1.242 23.624 1.00 63.62 113 LEU A CA 1
ATOM 891 C C . LEU A 1 113 ? -24.984 -2.027 22.451 1.00 63.62 113 LEU A C 1
ATOM 893 O O . LEU A 1 113 ? -25.734 -2.533 21.617 1.00 63.62 113 LEU A O 1
ATOM 897 N N . ILE A 1 114 ? -23.654 -2.156 22.399 1.00 60.91 114 ILE A N 1
ATOM 898 C CA . ILE A 1 114 ? -22.935 -2.832 21.317 1.00 60.91 114 ILE A CA 1
ATOM 899 C C . ILE A 1 114 ? -21.963 -3.874 21.892 1.00 60.91 114 ILE A C 1
ATOM 901 O O . ILE A 1 114 ? -20.980 -3.528 22.549 1.00 60.91 114 ILE A O 1
ATOM 905 N N . ASP A 1 115 ? -22.191 -5.156 21.587 1.00 64.81 115 ASP A 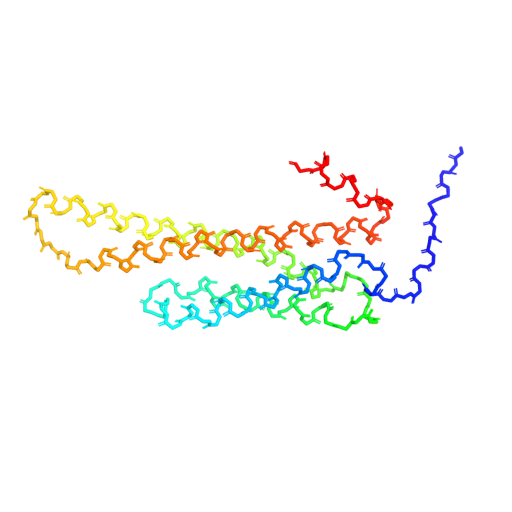N 1
ATOM 906 C CA . ASP A 1 115 ? -21.170 -6.200 21.746 1.00 64.81 115 ASP A CA 1
ATOM 907 C C . ASP A 1 115 ? -20.127 -6.032 20.632 1.00 64.81 115 ASP A C 1
ATOM 909 O O . ASP A 1 115 ? -20.285 -6.511 19.507 1.00 64.81 115 ASP A O 1
ATOM 913 N N . SER A 1 116 ? -19.065 -5.284 20.935 1.00 68.38 116 SER A N 1
ATOM 914 C CA . SER A 1 116 ? -17.979 -5.010 19.997 1.00 68.38 116 SER A CA 1
ATOM 915 C C . SER A 1 116 ? -16.822 -6.000 20.192 1.00 68.38 116 SER A C 1
ATOM 917 O O . SER A 1 116 ? -16.334 -6.157 21.316 1.00 68.38 116 SER A O 1
ATOM 919 N N . PRO A 1 117 ? -16.329 -6.673 19.132 1.00 82.25 117 PRO A N 1
ATOM 920 C CA . PRO A 1 117 ? -15.180 -7.566 19.225 1.00 82.25 117 PRO A CA 1
ATOM 921 C C . PRO A 1 117 ? -13.876 -6.752 19.310 1.00 82.25 117 PRO A C 1
ATOM 923 O O . PRO A 1 117 ? -13.086 -6.705 18.366 1.00 82.25 117 PRO A O 1
ATOM 926 N N . THR A 1 118 ? -13.626 -6.118 20.458 1.00 84.75 118 THR A N 1
ATOM 927 C CA . THR A 1 118 ? -12.519 -5.171 20.698 1.00 84.75 118 THR A CA 1
ATOM 928 C C . THR A 1 118 ? -11.158 -5.699 20.246 1.00 84.75 118 THR A C 1
ATOM 930 O O . THR A 1 118 ? -10.399 -4.982 19.599 1.00 84.75 118 THR A O 1
ATOM 933 N N . GLY A 1 119 ? -10.849 -6.969 20.538 1.00 85.81 119 GLY A N 1
ATOM 934 C CA . GLY A 1 119 ? -9.576 -7.579 20.137 1.00 85.81 119 GLY A CA 1
ATOM 935 C C . GLY A 1 119 ? -9.393 -7.641 18.618 1.00 85.81 119 GLY A C 1
ATOM 936 O O . GLY A 1 119 ? -8.296 -7.410 18.113 1.00 85.81 119 GLY A O 1
ATOM 937 N N . LEU A 1 120 ? -10.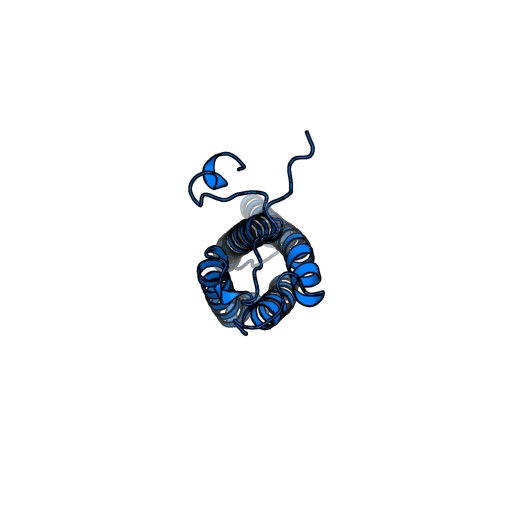478 -7.883 17.883 1.00 87.56 120 LEU A N 1
ATOM 938 C CA . LEU A 1 120 ? -10.463 -7.928 16.428 1.00 87.56 120 LEU A CA 1
ATOM 939 C C . LEU A 1 120 ? -10.349 -6.520 15.823 1.00 87.56 120 LEU A C 1
ATOM 941 O O . LEU A 1 120 ? -9.626 -6.341 14.850 1.00 87.56 120 LEU A O 1
ATOM 945 N N . ILE A 1 121 ? -10.973 -5.508 16.435 1.00 89.69 121 ILE A N 1
ATOM 946 C CA . ILE A 1 121 ? -10.802 -4.102 16.026 1.00 89.69 121 ILE A CA 1
ATOM 947 C C . ILE A 1 121 ? -9.351 -3.648 16.223 1.00 89.69 121 ILE A C 1
ATOM 949 O O . ILE A 1 121 ? -8.774 -3.054 15.317 1.00 89.69 121 ILE A O 1
ATOM 953 N N . ILE A 1 122 ? -8.728 -3.970 17.362 1.00 91.44 122 ILE A N 1
ATOM 954 C CA . ILE A 1 122 ? -7.308 -3.662 17.608 1.00 91.44 122 ILE A CA 1
ATOM 955 C C . ILE A 1 122 ? -6.415 -4.338 16.561 1.00 91.44 122 ILE A C 1
ATOM 957 O O . ILE A 1 122 ? -5.504 -3.704 16.029 1.00 91.44 122 ILE A O 1
ATOM 961 N N . PHE A 1 123 ? -6.689 -5.603 16.232 1.00 91.25 123 PHE A N 1
ATOM 962 C CA . PHE A 1 123 ? -5.972 -6.310 15.171 1.00 91.25 123 PHE A CA 1
ATOM 963 C C . PHE A 1 123 ? -6.094 -5.591 13.818 1.00 91.25 123 PHE A C 1
ATOM 965 O O . PHE A 1 123 ? -5.080 -5.372 13.158 1.00 91.25 123 PHE A O 1
ATOM 972 N N . LEU A 1 124 ? -7.303 -5.167 13.435 1.00 91.88 124 LEU A N 1
ATOM 973 C CA . LEU A 1 124 ? -7.525 -4.410 12.200 1.00 91.88 124 LEU A CA 1
ATOM 974 C C . LEU A 1 124 ? -6.783 -3.066 12.197 1.00 91.88 124 LEU A C 1
ATOM 976 O O . LEU A 1 124 ? -6.201 -2.698 11.187 1.00 91.88 124 LEU A O 1
ATOM 980 N N . ILE A 1 125 ? -6.730 -2.358 13.327 1.00 94.44 125 ILE A N 1
ATOM 981 C CA . ILE A 1 125 ? -5.969 -1.103 13.448 1.00 94.44 125 ILE A CA 1
ATOM 982 C C . ILE A 1 125 ? -4.476 -1.338 13.181 1.00 94.44 125 ILE A C 1
ATOM 984 O O . ILE A 1 125 ? -3.857 -0.589 12.428 1.00 94.44 125 ILE A O 1
ATOM 988 N N . ILE A 1 126 ? -3.889 -2.381 13.776 1.00 94.56 126 ILE A N 1
ATOM 989 C CA . ILE A 1 126 ? -2.477 -2.735 13.553 1.00 94.56 126 ILE A CA 1
ATOM 990 C C . ILE A 1 126 ? -2.239 -3.084 12.080 1.00 94.56 126 ILE A C 1
ATOM 992 O O . ILE A 1 126 ? -1.233 -2.680 11.496 1.00 94.56 126 ILE A O 1
ATOM 996 N N . LEU A 1 127 ? -3.175 -3.814 11.478 1.00 93.06 127 LEU A N 1
ATOM 997 C CA . LEU A 1 127 ? -3.129 -4.184 10.073 1.00 93.06 127 LEU A CA 1
ATOM 998 C C . LEU A 1 127 ? -3.160 -2.950 9.152 1.00 93.06 127 LEU A C 1
ATOM 1000 O O . LEU A 1 127 ? -2.303 -2.850 8.274 1.00 93.06 127 LEU A O 1
ATOM 1004 N N . GLU A 1 128 ? -4.047 -1.980 9.402 1.00 94.25 128 GLU A N 1
ATOM 1005 C CA . GLU A 1 128 ? -4.103 -0.710 8.657 1.00 94.25 128 GLU A CA 1
ATOM 1006 C C . GLU A 1 128 ? -2.791 0.077 8.751 1.00 94.25 128 GLU A C 1
ATOM 1008 O O . GLU A 1 128 ? -2.292 0.604 7.755 1.00 94.25 128 GLU A O 1
ATOM 1013 N N . VAL A 1 129 ? -2.164 0.115 9.931 1.00 95.69 129 VAL A N 1
ATOM 1014 C CA . VAL A 1 129 ? -0.836 0.732 10.099 1.00 95.69 129 VAL A CA 1
ATOM 1015 C C . VAL A 1 129 ? 0.218 0.015 9.251 1.00 95.69 129 VAL A C 1
ATOM 1017 O O . VAL A 1 129 ? 1.060 0.663 8.617 1.00 95.69 129 VAL A O 1
ATOM 1020 N N . GLY A 1 130 ? 0.150 -1.315 9.175 1.00 94.75 130 GLY A N 1
ATOM 1021 C CA . GLY A 1 130 ? 0.990 -2.112 8.283 1.00 94.75 130 GLY A CA 1
ATOM 1022 C C . GLY A 1 130 ? 0.777 -1.757 6.810 1.00 94.75 130 GLY A C 1
ATOM 1023 O O . GLY A 1 130 ? 1.750 -1.555 6.080 1.00 94.75 130 GLY A O 1
ATOM 1024 N N . TYR A 1 131 ? -0.473 -1.606 6.373 1.00 94.81 131 TYR A N 1
ATOM 1025 C CA . TYR A 1 131 ? -0.791 -1.213 5.000 1.00 94.81 131 TYR A CA 1
ATOM 1026 C C . TYR A 1 131 ? -0.293 0.184 4.641 1.00 94.81 131 TYR A C 1
ATOM 1028 O O . TYR A 1 131 ? 0.313 0.361 3.581 1.00 94.81 131 TYR A O 1
ATOM 1036 N N . MET A 1 132 ? -0.502 1.169 5.519 1.00 95.88 132 MET A N 1
ATOM 1037 C CA . MET A 1 132 ? 0.013 2.528 5.328 1.00 95.88 132 MET A CA 1
ATOM 1038 C C . MET A 1 132 ? 1.538 2.516 5.193 1.00 95.88 132 MET A C 1
ATOM 1040 O O . MET A 1 132 ? 2.083 3.164 4.301 1.00 95.88 132 MET A O 1
ATOM 1044 N N . THR A 1 133 ? 2.221 1.712 6.013 1.00 95.50 133 THR A N 1
ATOM 1045 C CA . THR A 1 133 ? 3.682 1.550 5.959 1.00 95.50 133 THR A CA 1
ATOM 1046 C C . THR A 1 133 ? 4.136 0.953 4.626 1.00 95.50 133 THR A C 1
ATOM 1048 O O . THR A 1 133 ? 5.010 1.513 3.963 1.00 95.50 133 THR A O 1
ATOM 1051 N N . LEU A 1 134 ? 3.526 -0.154 4.190 1.00 94.88 134 LEU A N 1
ATOM 1052 C CA . LEU A 1 134 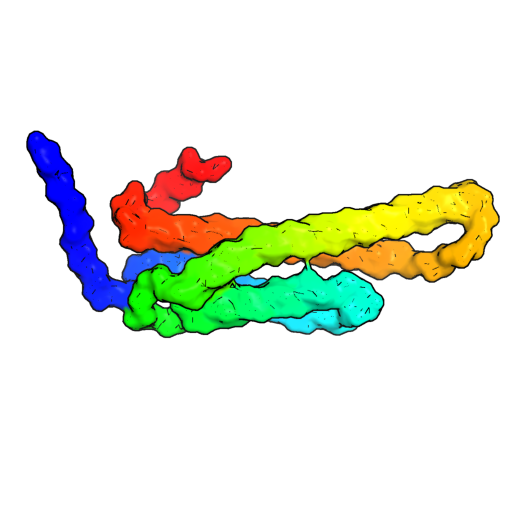? 3.842 -0.795 2.907 1.00 94.88 134 LEU A CA 1
ATOM 1053 C C . LEU A 1 134 ? 3.591 0.146 1.722 1.00 94.88 134 LEU A C 1
ATOM 1055 O O . LEU A 1 134 ? 4.419 0.239 0.815 1.00 94.88 134 LEU A O 1
ATOM 1059 N N . THR A 1 135 ? 2.477 0.877 1.759 1.00 95.56 135 THR A N 1
ATOM 1060 C CA . THR A 1 135 ? 2.113 1.871 0.742 1.00 95.56 135 THR A CA 1
ATOM 1061 C C . THR A 1 135 ? 3.135 3.007 0.703 1.00 95.56 135 THR A C 1
ATOM 1063 O O . THR A 1 135 ? 3.611 3.359 -0.373 1.00 95.56 135 THR A O 1
ATOM 1066 N N . GLY A 1 136 ? 3.543 3.534 1.862 1.00 95.00 136 GLY A N 1
ATOM 1067 C CA . GLY A 1 136 ? 4.573 4.570 1.970 1.00 95.00 136 GLY A CA 1
ATOM 1068 C C . GLY A 1 136 ? 5.930 4.126 1.418 1.00 95.00 136 GLY A C 1
ATOM 1069 O O . GLY A 1 136 ? 6.550 4.855 0.644 1.00 95.00 136 GLY A O 1
ATOM 1070 N N . VAL A 1 137 ? 6.360 2.898 1.728 1.00 94.81 137 VAL A N 1
ATOM 1071 C CA . VAL A 1 137 ? 7.585 2.310 1.153 1.00 94.81 137 VAL A CA 1
ATOM 1072 C C . VAL A 1 137 ? 7.477 2.202 -0.369 1.00 94.81 137 VAL A C 1
ATOM 1074 O O . VAL A 1 137 ? 8.408 2.588 -1.078 1.00 94.81 137 VAL A O 1
ATOM 1077 N N . ALA A 1 138 ? 6.344 1.725 -0.892 1.00 95.00 138 ALA A N 1
ATOM 1078 C CA . ALA A 1 138 ? 6.120 1.630 -2.332 1.00 95.00 138 ALA A CA 1
ATOM 1079 C C . ALA A 1 138 ? 6.139 3.011 -3.011 1.00 95.00 138 ALA A C 1
ATOM 1081 O O . ALA A 1 138 ? 6.768 3.154 -4.059 1.00 95.00 138 ALA A O 1
ATOM 1082 N N . ILE A 1 139 ? 5.528 4.035 -2.402 1.00 94.94 139 ILE A N 1
ATOM 1083 C CA . ILE A 1 139 ? 5.568 5.428 -2.880 1.00 94.94 139 ILE A CA 1
ATOM 1084 C C . ILE A 1 139 ? 7.010 5.929 -2.953 1.00 94.94 139 ILE A C 1
ATOM 1086 O O . ILE A 1 139 ? 7.417 6.455 -3.990 1.00 94.94 139 ILE A O 1
ATOM 1090 N N . GLY A 1 140 ? 7.785 5.742 -1.880 1.00 92.62 140 GLY A N 1
ATOM 1091 C CA . GLY A 1 140 ? 9.183 6.163 -1.819 1.00 92.62 140 GLY A CA 1
ATOM 1092 C C . GLY A 1 140 ? 10.022 5.501 -2.908 1.00 92.62 140 GLY A C 1
ATOM 1093 O O . GLY A 1 140 ? 10.728 6.181 -3.646 1.00 92.62 140 GLY A O 1
ATOM 1094 N N . LEU A 1 141 ? 9.886 4.187 -3.087 1.00 92.81 141 LEU A N 1
ATOM 1095 C CA . LEU A 1 141 ? 10.595 3.448 -4.136 1.00 92.81 141 LEU A CA 1
ATOM 1096 C C . LEU A 1 141 ? 10.157 3.850 -5.551 1.00 92.81 141 LEU A C 1
ATOM 1098 O O . LEU A 1 141 ? 10.994 3.920 -6.449 1.00 92.81 141 LEU A O 1
ATOM 1102 N N . CYS A 1 142 ? 8.874 4.158 -5.761 1.00 92.00 142 CYS A N 1
ATOM 1103 C CA . CYS A 1 142 ? 8.404 4.702 -7.034 1.00 92.00 142 CYS A CA 1
ATOM 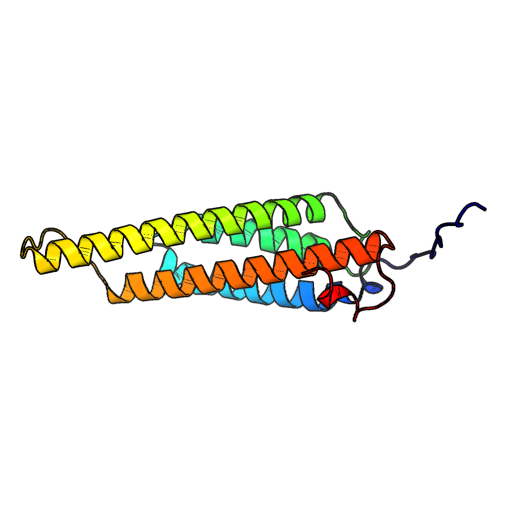1104 C C . CYS A 1 142 ? 9.007 6.074 -7.318 1.00 92.00 142 CYS A C 1
ATOM 1106 O O . CYS A 1 142 ? 9.413 6.332 -8.446 1.00 92.00 142 CYS A O 1
ATOM 1108 N N . TYR A 1 143 ? 9.061 6.947 -6.312 1.00 90.56 143 TYR A N 1
ATOM 1109 C CA . TYR A 1 143 ? 9.664 8.268 -6.445 1.00 90.56 143 TYR A CA 1
ATOM 1110 C C . TYR A 1 143 ? 11.150 8.163 -6.797 1.00 90.56 143 TYR A C 1
ATOM 1112 O O . TYR A 1 143 ? 11.579 8.774 -7.770 1.00 90.56 143 TYR A O 1
ATOM 1120 N N . ARG A 1 144 ? 11.903 7.302 -6.098 1.00 88.62 144 ARG A N 1
ATOM 1121 C CA . ARG A 1 144 ? 13.313 7.026 -6.421 1.00 88.62 144 ARG A CA 1
ATOM 1122 C C . ARG A 1 144 ? 13.481 6.550 -7.860 1.00 88.62 144 ARG A C 1
ATOM 1124 O O . ARG A 1 144 ? 14.249 7.144 -8.600 1.00 88.62 144 ARG A O 1
ATOM 1131 N N . LEU A 1 145 ? 12.687 5.568 -8.294 1.00 88.19 145 LEU A N 1
ATOM 1132 C CA . LEU A 1 145 ? 12.727 5.078 -9.674 1.00 88.19 145 LEU A CA 1
ATOM 1133 C C . LEU A 1 145 ? 12.429 6.184 -10.704 1.00 88.19 145 LEU A C 1
ATOM 1135 O O . LEU A 1 145 ? 12.992 6.168 -11.792 1.00 88.19 145 LEU A O 1
ATOM 1139 N N . ARG A 1 146 ? 11.557 7.150 -10.386 1.00 87.81 146 ARG A N 1
ATOM 1140 C CA . ARG A 1 146 ? 11.307 8.319 -11.249 1.00 87.81 146 ARG A CA 1
ATOM 1141 C C . ARG A 1 146 ? 12.528 9.227 -11.336 1.00 87.81 146 ARG A C 1
ATOM 1143 O O . ARG A 1 146 ? 12.903 9.590 -12.441 1.00 87.81 146 ARG A O 1
ATOM 1150 N N . CYS A 1 147 ? 13.172 9.527 -10.210 1.00 84.88 147 CYS A N 1
ATOM 1151 C CA . CYS A 1 147 ? 14.406 10.313 -10.191 1.00 84.88 147 CYS A CA 1
ATOM 1152 C C . CYS A 1 147 ? 15.541 9.645 -10.986 1.00 84.88 147 CYS A C 1
ATOM 1154 O O . CYS A 1 147 ? 16.242 10.343 -11.715 1.00 84.88 147 CYS A O 1
ATOM 1156 N N . GLU A 1 148 ? 15.681 8.315 -10.887 1.00 83.88 148 GLU A N 1
ATOM 1157 C CA . GLU A 1 148 ? 16.655 7.532 -11.670 1.00 83.88 148 GLU A CA 1
ATOM 1158 C C . GLU A 1 148 ? 16.381 7.637 -13.178 1.00 83.88 148 GLU A C 1
ATOM 1160 O O . GLU A 1 148 ? 17.303 7.797 -13.972 1.00 83.88 148 GLU A O 1
ATOM 1165 N N . VAL A 1 149 ? 15.109 7.569 -13.586 1.00 83.25 149 VAL A N 1
ATOM 1166 C CA . VAL A 1 149 ? 14.707 7.677 -14.999 1.00 83.25 149 VAL A CA 1
ATOM 1167 C C . VAL A 1 149 ? 14.881 9.095 -15.541 1.00 83.25 149 VAL A C 1
ATOM 1169 O O . VAL A 1 149 ? 15.300 9.259 -16.684 1.00 83.25 149 VAL A O 1
ATOM 1172 N N . ASP A 1 150 ? 14.564 10.111 -14.738 1.00 81.56 150 ASP A N 1
ATOM 1173 C CA . ASP A 1 150 ? 14.647 11.519 -15.135 1.00 81.56 150 ASP A CA 1
ATOM 1174 C C . ASP A 1 150 ? 16.100 12.049 -15.131 1.00 81.56 150 ASP A C 1
ATOM 1176 O O . ASP A 1 150 ? 16.330 13.211 -15.469 1.00 81.56 150 ASP A O 1
ATOM 1180 N N . GLY A 1 151 ? 17.085 11.218 -14.758 1.00 72.94 151 GLY A N 1
ATOM 1181 C CA . GLY A 1 151 ? 18.504 11.589 -14.711 1.00 72.94 151 GLY A CA 1
ATOM 1182 C C . GLY A 1 151 ? 18.817 12.645 -13.648 1.00 72.94 151 GLY A C 1
ATOM 1183 O O . GLY A 1 151 ? 19.766 13.412 -13.793 1.00 72.94 151 GLY A O 1
ATOM 1184 N N . ILE A 1 152 ? 17.983 12.733 -12.606 1.00 66.19 152 ILE A N 1
ATOM 1185 C CA . ILE A 1 152 ? 18.116 13.740 -11.543 1.00 66.19 152 ILE A CA 1
ATOM 1186 C C . ILE A 1 152 ? 19.193 13.325 -10.527 1.00 66.19 152 ILE A C 1
ATOM 1188 O O . ILE A 1 152 ? 19.740 14.193 -9.853 1.00 66.19 152 ILE A O 1
ATOM 1192 N N . VAL A 1 153 ? 19.511 12.029 -10.418 1.00 58.62 153 VAL A N 1
ATOM 1193 C CA . VAL A 1 153 ? 20.416 11.482 -9.393 1.00 58.62 153 VAL A CA 1
ATOM 1194 C C . VAL A 1 153 ? 21.263 10.343 -9.974 1.00 58.62 153 VAL A C 1
ATOM 1196 O O . VAL A 1 153 ? 20.705 9.356 -10.454 1.00 58.62 153 VAL A O 1
ATOM 1199 N N . ASP A 1 154 ? 22.592 10.464 -9.879 1.00 53.12 154 ASP A N 1
ATOM 1200 C CA . ASP A 1 154 ? 23.563 9.429 -10.285 1.00 53.12 154 ASP A CA 1
ATOM 1201 C C . ASP A 1 154 ? 23.954 8.480 -9.128 1.00 53.12 154 ASP A C 1
ATOM 1203 O O . ASP A 1 154 ? 24.455 7.382 -9.383 1.00 53.12 154 ASP A O 1
ATOM 1207 N N . ASP A 1 155 ? 23.721 8.854 -7.857 1.00 50.25 155 ASP A N 1
ATOM 1208 C CA . ASP A 1 155 ? 24.228 8.113 -6.690 1.00 50.25 155 ASP A CA 1
ATOM 1209 C C . ASP A 1 155 ? 23.111 7.623 -5.730 1.00 50.25 155 ASP A C 1
ATOM 1211 O O . ASP A 1 155 ? 22.351 8.427 -5.184 1.00 50.25 155 ASP A O 1
ATOM 1215 N N . PRO A 1 156 ? 22.998 6.306 -5.448 1.00 49.84 156 PRO A N 1
ATOM 1216 C CA . PRO A 1 156 ? 22.019 5.751 -4.510 1.00 49.84 156 PRO A CA 1
ATOM 1217 C C . PRO A 1 156 ? 22.123 6.242 -3.052 1.00 49.84 156 PRO A C 1
ATOM 1219 O O . PRO A 1 156 ? 21.224 5.952 -2.255 1.00 49.84 156 PRO A O 1
ATOM 1222 N N . ILE A 1 157 ? 23.179 6.973 -2.683 1.00 50.44 157 ILE A N 1
ATOM 1223 C CA . ILE A 1 157 ? 23.347 7.562 -1.343 1.00 50.44 157 ILE A CA 1
ATOM 1224 C C . ILE A 1 157 ? 22.601 8.905 -1.203 1.00 50.44 157 ILE A C 1
ATOM 1226 O O . ILE A 1 157 ? 22.095 9.201 -0.118 1.00 50.44 157 ILE A O 1
ATOM 1230 N N . GLU A 1 158 ? 22.412 9.665 -2.289 1.00 50.81 158 GLU A N 1
ATOM 1231 C CA . GLU A 1 158 ? 21.708 10.967 -2.273 1.00 50.81 158 GLU A CA 1
ATOM 1232 C C . GLU A 1 158 ? 20.217 10.846 -1.902 1.00 50.81 158 GLU A C 1
ATOM 1234 O O . GLU A 1 158 ? 19.593 11.798 -1.434 1.00 50.81 158 GLU A O 1
ATOM 1239 N N . TYR A 1 159 ? 19.629 9.650 -2.014 1.00 49.28 159 TYR A N 1
ATOM 1240 C CA . TYR A 1 159 ? 18.227 9.407 -1.655 1.00 49.28 159 TYR A CA 1
ATOM 1241 C C . TYR A 1 159 ? 17.900 9.563 -0.166 1.00 49.28 159 TYR A C 1
ATOM 1243 O O . TYR A 1 159 ? 16.717 9.556 0.189 1.00 49.28 159 TYR A O 1
ATOM 1251 N N . HIS A 1 160 ? 18.908 9.625 0.707 1.00 47.62 160 HIS A N 1
ATOM 1252 C CA . HIS A 1 160 ? 18.714 9.900 2.130 1.00 47.62 160 HIS A CA 1
ATOM 1253 C C . HIS A 1 160 ? 18.620 11.395 2.454 1.00 47.62 160 HIS A C 1
ATOM 1255 O O . HIS A 1 160 ? 18.148 11.717 3.536 1.00 47.62 160 HIS A O 1
ATOM 1261 N N . GLU A 1 161 ? 19.009 12.288 1.539 1.00 41.66 161 GLU A N 1
ATOM 1262 C CA . GLU A 1 161 ? 18.983 13.743 1.766 1.00 41.66 161 GLU A CA 1
ATOM 1263 C C . GLU A 1 161 ? 17.714 14.429 1.222 1.00 41.66 161 GLU A C 1
ATOM 1265 O O . GLU A 1 161 ? 17.487 15.610 1.471 1.00 41.66 161 GLU A O 1
ATOM 1270 N N . LEU A 1 162 ? 16.868 13.689 0.493 1.00 41.84 162 LEU A N 1
ATOM 1271 C CA . LEU A 1 162 ? 15.642 14.188 -0.152 1.00 41.84 162 LEU A CA 1
ATOM 1272 C C . LEU A 1 162 ? 14.334 13.765 0.550 1.00 41.84 162 LEU A C 1
ATOM 1274 O O . LEU A 1 162 ? 13.249 14.028 0.025 1.00 41.84 162 LEU A O 1
ATOM 1278 N N . LEU A 1 163 ? 14.427 13.095 1.703 1.00 37.75 163 LEU A N 1
ATOM 1279 C CA . LEU A 1 163 ? 13.311 12.675 2.565 1.00 37.75 163 LEU A CA 1
ATOM 12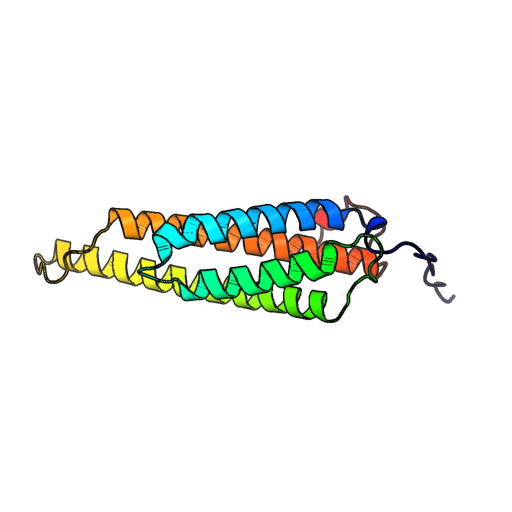80 C C . LEU A 1 163 ? 13.472 13.291 3.954 1.00 37.75 163 LEU A C 1
ATOM 1282 O O . LEU A 1 163 ? 12.432 13.684 4.526 1.00 37.75 163 LEU A O 1
#